Protein AF-A0A9X1U4R6-F1 (afdb_monomer_lite)

Organism: NCBI:txid2874475

Structure (mmCIF, N/CA/C/O backbone):
data_AF-A0A9X1U4R6-F1
#
_entry.id   AF-A0A9X1U4R6-F1
#
loop_
_atom_site.group_PDB
_atom_site.id
_atom_site.type_symbol
_atom_site.label_atom_id
_atom_site.label_alt_id
_atom_site.label_comp_id
_atom_site.label_asym_id
_atom_site.label_entity_id
_atom_site.label_seq_id
_atom_site.pdbx_PDB_ins_code
_atom_site.Cartn_x
_atom_site.Cartn_y
_atom_site.Cartn_z
_atom_site.occupancy
_atom_site.B_iso_or_equiv
_atom_site.auth_seq_id
_atom_site.auth_comp_id
_atom_site.auth_asym_id
_atom_site.auth_atom_id
_atom_site.pdbx_PDB_model_num
ATOM 1 N N . MET A 1 1 ? 9.382 10.122 -26.157 1.00 50.56 1 MET A N 1
ATOM 2 C CA . MET A 1 1 ? 9.409 9.016 -25.179 1.00 50.56 1 MET A CA 1
ATOM 3 C C . MET A 1 1 ? 8.234 8.113 -25.471 1.00 50.56 1 MET A C 1
ATOM 5 O O . MET A 1 1 ? 7.106 8.595 -25.455 1.00 50.56 1 MET A O 1
ATOM 9 N N . GLN A 1 2 ? 8.507 6.858 -25.805 1.00 62.34 2 GLN A N 1
ATOM 10 C CA . GLN A 1 2 ? 7.489 5.826 -25.971 1.00 62.34 2 GLN A CA 1
ATOM 11 C C . GLN A 1 2 ? 6.990 5.432 -24.575 1.00 62.34 2 GLN A C 1
ATOM 13 O O . GLN A 1 2 ? 7.774 5.403 -23.629 1.00 62.34 2 GLN A O 1
ATOM 18 N N . LYS A 1 3 ? 5.679 5.249 -24.412 1.00 69.75 3 LYS A N 1
ATOM 19 C CA . LYS A 1 3 ? 5.068 4.901 -23.126 1.00 69.75 3 LYS A CA 1
ATOM 20 C C . LYS A 1 3 ? 4.560 3.468 -23.223 1.00 69.75 3 LYS A C 1
ATOM 22 O O . LYS A 1 3 ? 3.550 3.242 -23.882 1.00 69.75 3 LYS A O 1
ATOM 27 N N . GLU A 1 4 ? 5.257 2.545 -22.575 1.00 75.94 4 GLU A N 1
ATOM 28 C CA . GLU A 1 4 ? 4.812 1.159 -22.400 1.00 75.94 4 GLU A CA 1
ATOM 29 C C . GLU A 1 4 ? 3.605 1.116 -21.450 1.00 75.94 4 GLU A C 1
ATOM 31 O O . GLU A 1 4 ? 3.568 1.809 -20.425 1.00 75.94 4 GLU A O 1
ATOM 36 N N . ILE A 1 5 ? 2.580 0.343 -21.811 1.00 83.56 5 ILE A N 1
ATOM 37 C CA . ILE A 1 5 ? 1.367 0.143 -21.009 1.00 83.56 5 ILE A CA 1
ATOM 38 C C . ILE A 1 5 ? 1.094 -1.353 -20.956 1.00 83.56 5 ILE A C 1
ATOM 40 O O . ILE A 1 5 ? 0.969 -1.997 -21.991 1.00 83.56 5 ILE A O 1
ATOM 44 N N . THR A 1 6 ? 0.930 -1.884 -19.747 1.00 90.38 6 THR A N 1
ATOM 45 C CA . THR A 1 6 ? 0.576 -3.286 -19.525 1.00 90.38 6 THR A CA 1
ATOM 46 C C . THR A 1 6 ? -0.601 -3.416 -18.560 1.00 90.38 6 THR A C 1
ATOM 48 O O . THR A 1 6 ? -0.971 -2.463 -17.869 1.00 90.38 6 THR A O 1
ATOM 51 N N . THR A 1 7 ? -1.235 -4.585 -18.544 1.00 91.25 7 THR A N 1
ATOM 52 C CA . THR A 1 7 ? -2.402 -4.898 -17.704 1.00 91.25 7 THR A CA 1
ATOM 53 C C . THR A 1 7 ? -2.328 -6.348 -17.229 1.00 91.25 7 THR A C 1
ATOM 55 O O . THR A 1 7 ? -1.627 -7.146 -17.839 1.00 91.25 7 THR A O 1
ATOM 58 N N . GLY A 1 8 ? -3.054 -6.710 -16.170 1.00 92.06 8 GLY A N 1
ATOM 59 C CA . GLY A 1 8 ? -3.158 -8.090 -15.686 1.00 92.06 8 GLY A CA 1
ATOM 60 C C . GLY A 1 8 ? -4.438 -8.293 -14.875 1.00 92.06 8 GLY A C 1
ATOM 61 O O . GLY A 1 8 ? -4.977 -7.334 -14.318 1.00 92.06 8 GLY A O 1
ATOM 62 N N . LYS A 1 9 ? -4.949 -9.528 -14.811 1.00 92.38 9 LYS A N 1
ATOM 63 C CA . LYS A 1 9 ? -6.157 -9.884 -14.041 1.00 92.38 9 LYS A CA 1
ATOM 64 C C . LYS A 1 9 ? -5.854 -10.139 -12.564 1.00 92.38 9 LYS A C 1
ATOM 66 O O . LYS A 1 9 ? -6.767 -10.158 -11.743 1.00 92.38 9 LYS A O 1
ATOM 71 N N . SER A 1 10 ? -4.581 -10.329 -12.227 1.00 90.62 10 SER A N 1
ATOM 72 C CA . SER A 1 10 ? -4.066 -10.440 -10.862 1.00 90.62 10 SER A CA 1
ATOM 73 C C . SER A 1 10 ? -2.808 -9.586 -10.692 1.00 90.62 10 SER A C 1
ATOM 75 O O . SER A 1 10 ? -2.174 -9.209 -11.675 1.00 90.62 10 SER A O 1
ATOM 77 N N . ILE A 1 11 ? -2.421 -9.304 -9.444 1.00 86.00 11 ILE A N 1
ATOM 78 C CA . ILE A 1 11 ? -1.169 -8.586 -9.152 1.00 86.00 11 ILE A CA 1
ATOM 79 C C . ILE A 1 11 ? 0.046 -9.363 -9.673 1.00 86.00 11 ILE A C 1
ATOM 81 O O . ILE A 1 11 ? 0.934 -8.761 -10.261 1.00 86.00 11 ILE A O 1
ATOM 85 N N . SER A 1 12 ? 0.070 -10.690 -9.517 1.00 88.19 12 SER A N 1
ATOM 86 C CA . SER A 1 12 ? 1.166 -11.529 -10.017 1.00 88.19 12 SER A CA 1
ATOM 87 C C . SER A 1 12 ? 1.288 -11.475 -11.540 1.00 88.19 12 SER A C 1
ATOM 89 O O . SER A 1 12 ? 2.385 -11.308 -12.057 1.00 88.19 12 SER A O 1
ATOM 91 N N . GLU A 1 13 ? 0.162 -11.559 -12.253 1.00 92.25 13 GLU A N 1
ATOM 92 C CA . GLU A 1 13 ? 0.140 -11.417 -13.713 1.00 92.25 13 GLU A CA 1
ATOM 93 C C . GLU A 1 13 ? 0.592 -10.017 -14.138 1.00 92.25 13 GLU A C 1
ATOM 95 O O . GLU A 1 13 ? 1.431 -9.888 -15.019 1.00 92.25 13 GLU A O 1
ATOM 100 N N . LEU A 1 14 ? 0.105 -8.966 -13.469 1.00 91.31 14 LEU A N 1
ATOM 101 C CA . LEU A 1 14 ? 0.518 -7.594 -13.754 1.00 91.31 14 LEU A CA 1
ATOM 102 C C . LEU A 1 14 ? 2.030 -7.404 -13.572 1.00 91.31 14 LEU A C 1
ATOM 104 O O . LEU A 1 14 ? 2.663 -6.781 -14.416 1.00 91.31 14 LEU A O 1
ATOM 108 N N . ILE A 1 15 ? 2.606 -7.934 -12.490 1.00 89.19 15 ILE A N 1
ATOM 109 C CA . ILE A 1 15 ? 4.046 -7.844 -12.214 1.00 89.19 15 ILE A CA 1
ATOM 110 C C . ILE A 1 15 ? 4.854 -8.553 -13.306 1.00 89.19 15 ILE A C 1
ATOM 112 O O . ILE A 1 15 ? 5.804 -7.970 -13.822 1.00 89.19 15 ILE A O 1
ATOM 116 N N . ASN A 1 16 ? 4.461 -9.768 -13.699 1.00 89.56 16 ASN A N 1
ATOM 117 C CA . ASN A 1 16 ? 5.132 -10.495 -14.780 1.00 89.56 16 ASN A CA 1
ATOM 118 C C . ASN A 1 16 ? 5.056 -9.723 -16.100 1.00 89.56 16 ASN A C 1
ATOM 120 O O . ASN A 1 16 ? 6.077 -9.520 -16.750 1.00 89.56 16 ASN A O 1
ATOM 124 N N . ASN A 1 17 ? 3.877 -9.200 -16.440 1.00 91.94 17 ASN A N 1
ATOM 125 C CA . ASN A 1 17 ? 3.700 -8.443 -17.673 1.00 91.94 17 ASN A CA 1
ATOM 126 C C . ASN A 1 17 ? 4.468 -7.106 -17.654 1.00 91.94 17 ASN A C 1
ATOM 128 O O . ASN A 1 17 ? 4.801 -6.588 -18.716 1.00 91.94 17 ASN A O 1
ATOM 132 N N . VAL A 1 18 ? 4.744 -6.526 -16.475 1.00 90.81 18 VAL A N 1
ATOM 133 C CA . VAL A 1 18 ? 5.654 -5.374 -16.334 1.00 90.81 18 VAL A CA 1
ATOM 134 C C . VAL A 1 18 ? 7.085 -5.791 -16.640 1.00 90.81 18 VAL A C 1
ATOM 136 O O . VAL A 1 18 ? 7.727 -5.097 -17.420 1.00 90.81 18 VAL A O 1
ATOM 139 N N . TYR A 1 19 ? 7.565 -6.906 -16.076 1.00 88.00 19 TYR A N 1
ATOM 140 C CA . TYR A 1 19 ? 8.916 -7.411 -16.345 1.00 88.00 19 TYR A CA 1
ATOM 141 C C . TYR A 1 19 ? 9.131 -7.679 -17.836 1.00 88.00 19 TYR A C 1
ATOM 143 O O . TYR A 1 19 ? 10.091 -7.160 -18.404 1.00 88.00 19 TYR A O 1
ATOM 151 N N . GLU A 1 20 ? 8.206 -8.398 -18.473 1.00 87.31 20 GLU A N 1
ATOM 152 C CA . GLU A 1 20 ? 8.260 -8.678 -19.912 1.00 87.31 20 GLU A CA 1
ATOM 153 C C . GLU A 1 20 ? 8.283 -7.381 -20.729 1.00 87.31 20 GLU A C 1
ATOM 155 O O . GLU A 1 20 ? 9.171 -7.187 -21.554 1.00 87.31 20 GLU A O 1
ATOM 160 N N . ALA A 1 21 ? 7.363 -6.446 -20.459 1.00 89.31 21 ALA A N 1
ATOM 161 C CA . ALA A 1 21 ? 7.317 -5.165 -21.166 1.00 89.31 21 ALA A CA 1
ATOM 162 C C . ALA A 1 21 ? 8.610 -4.350 -20.988 1.00 89.31 21 ALA A C 1
ATOM 164 O O . ALA A 1 21 ? 9.094 -3.737 -21.938 1.00 89.31 21 ALA A O 1
ATOM 165 N N . THR A 1 22 ? 9.199 -4.353 -19.787 1.00 87.38 22 THR A N 1
ATOM 166 C CA . THR A 1 22 ? 10.488 -3.691 -19.560 1.00 87.38 22 THR A CA 1
ATOM 167 C C . THR A 1 22 ? 11.637 -4.386 -20.282 1.00 87.38 22 THR A C 1
ATOM 169 O O . THR A 1 22 ? 12.472 -3.692 -20.847 1.00 87.38 22 THR A O 1
ATOM 172 N N . GLU A 1 23 ? 11.680 -5.719 -20.318 1.00 84.12 23 GLU A N 1
ATOM 173 C CA . GLU A 1 23 ? 12.708 -6.462 -21.056 1.00 84.12 23 GLU A CA 1
ATOM 174 C C . GLU A 1 23 ? 12.639 -6.146 -22.555 1.00 84.12 23 GLU A C 1
ATOM 176 O O . GLU A 1 23 ? 13.649 -5.760 -23.140 1.00 84.12 23 GLU A O 1
ATOM 181 N N . PHE A 1 24 ? 11.440 -6.176 -23.148 1.00 84.50 24 PHE A N 1
ATOM 182 C CA . PHE A 1 24 ? 11.237 -5.792 -24.548 1.00 84.50 24 PHE A CA 1
ATOM 183 C C . PHE A 1 24 ? 11.661 -4.349 -24.840 1.00 84.50 24 PHE A C 1
ATOM 185 O O . PHE A 1 24 ? 12.233 -4.081 -25.894 1.00 84.50 24 PHE A O 1
ATOM 192 N N . TYR A 1 25 ? 11.406 -3.416 -23.920 1.00 85.19 25 TYR A N 1
ATOM 193 C CA . TYR A 1 25 ? 11.777 -2.012 -24.104 1.00 85.19 25 TYR A CA 1
ATOM 194 C C . TYR A 1 25 ? 13.300 -1.794 -24.148 1.00 85.19 25 TYR A C 1
ATOM 196 O O . TYR A 1 25 ? 13.769 -0.898 -24.847 1.00 85.19 25 TYR A O 1
ATOM 204 N N . PHE A 1 26 ? 14.074 -2.597 -23.413 1.00 84.38 26 PHE A N 1
ATOM 205 C CA . PHE A 1 26 ? 15.532 -2.460 -23.309 1.00 84.38 26 PHE A CA 1
ATOM 206 C C . PHE A 1 26 ? 16.327 -3.457 -24.171 1.00 84.38 26 PHE A C 1
ATOM 208 O O . PHE A 1 26 ? 17.561 -3.436 -24.134 1.00 84.38 26 PHE A O 1
ATOM 215 N N . ASP A 1 27 ? 15.651 -4.293 -24.966 1.00 76.75 27 ASP A N 1
ATOM 216 C CA . ASP A 1 27 ? 16.267 -5.351 -25.783 1.00 76.75 27 ASP A CA 1
ATOM 217 C C . ASP A 1 27 ? 17.324 -4.796 -26.763 1.00 76.75 27 ASP A C 1
ATOM 219 O O . ASP A 1 27 ? 18.404 -5.367 -26.932 1.00 76.75 27 ASP A O 1
ATOM 223 N N . GLU A 1 28 ? 17.089 -3.605 -27.327 1.00 74.00 28 GLU A N 1
ATOM 224 C CA . GLU A 1 28 ? 18.035 -2.941 -28.240 1.00 74.00 28 GLU A CA 1
ATOM 225 C C . GLU A 1 28 ? 19.276 -2.349 -27.536 1.00 74.00 28 GLU A C 1
ATOM 227 O O . GLU A 1 28 ? 20.302 -2.125 -28.181 1.00 74.00 28 GLU A O 1
ATOM 232 N N . GLU A 1 29 ? 19.228 -2.113 -26.219 1.00 70.19 29 GLU A N 1
ATOM 233 C CA . GLU A 1 29 ? 20.297 -1.430 -25.472 1.00 70.19 29 GLU A CA 1
ATOM 234 C C . GLU A 1 29 ? 21.278 -2.387 -24.767 1.00 70.19 29 GLU A C 1
ATOM 236 O O . GLU A 1 29 ? 22.203 -1.938 -24.088 1.00 70.19 29 GLU A O 1
ATOM 241 N N . SER A 1 30 ? 21.146 -3.711 -24.934 1.00 69.19 30 SER A N 1
ATOM 242 C CA . SER A 1 30 ? 21.949 -4.743 -24.236 1.00 69.19 30 SER A CA 1
ATOM 243 C C . SER A 1 30 ? 21.897 -4.669 -22.698 1.00 69.19 30 SER A C 1
ATOM 245 O O . SER A 1 30 ? 22.756 -5.219 -22.000 1.00 69.19 30 SER A O 1
ATOM 247 N N . VAL A 1 31 ? 20.870 -4.011 -22.153 1.00 75.44 31 VAL A N 1
ATOM 248 C CA . VAL A 1 31 ? 20.639 -3.885 -20.712 1.00 75.44 31 VAL A CA 1
ATOM 249 C C . VAL A 1 31 ? 19.878 -5.118 -20.231 1.00 75.44 31 VAL A C 1
ATOM 251 O O . VAL A 1 31 ? 18.714 -5.314 -20.561 1.00 75.44 31 VAL A O 1
ATOM 254 N N . LYS A 1 32 ? 20.534 -5.957 -19.424 1.00 74.06 32 LYS A N 1
ATOM 255 C CA . LYS A 1 32 ? 19.866 -7.059 -18.720 1.00 74.06 32 LYS A CA 1
ATOM 256 C C . LYS A 1 32 ? 19.319 -6.551 -17.395 1.00 74.06 32 LYS A C 1
ATOM 258 O O . LYS A 1 32 ? 20.107 -6.215 -16.514 1.00 74.06 32 LYS A O 1
ATOM 263 N N . LEU A 1 33 ? 17.998 -6.517 -17.267 1.00 76.25 33 LEU A N 1
ATOM 264 C CA . LEU A 1 33 ? 17.322 -6.186 -16.016 1.00 76.25 33 LEU A CA 1
ATOM 265 C C . LEU A 1 33 ? 17.191 -7.430 -15.131 1.00 76.25 33 LEU A C 1
ATOM 267 O O . LEU A 1 33 ? 16.782 -8.497 -15.584 1.00 76.25 33 LEU A O 1
ATOM 271 N N . ASP A 1 34 ? 17.528 -7.286 -13.855 1.00 79.31 34 ASP A N 1
ATOM 272 C CA . ASP A 1 34 ? 17.228 -8.245 -12.798 1.00 79.31 34 ASP A CA 1
ATOM 273 C C . ASP A 1 34 ? 15.901 -7.861 -12.123 1.00 79.31 34 ASP A C 1
ATOM 275 O O . ASP A 1 34 ? 15.513 -6.692 -12.080 1.00 79.31 34 ASP A O 1
ATOM 279 N N . HIS A 1 35 ? 15.203 -8.826 -11.519 1.00 74.50 35 HIS A N 1
ATOM 280 C CA . HIS A 1 35 ? 13.987 -8.542 -10.754 1.00 74.50 35 HIS A CA 1
ATOM 281 C C . HIS A 1 35 ? 14.184 -7.474 -9.669 1.00 74.50 35 HIS A C 1
ATOM 283 O O . HIS A 1 35 ? 13.245 -6.741 -9.359 1.00 74.50 35 HIS A O 1
ATOM 289 N N . ARG A 1 36 ? 15.399 -7.370 -9.116 1.00 81.44 36 ARG A N 1
ATOM 290 C CA . ARG A 1 36 ? 15.796 -6.373 -8.110 1.00 81.44 36 ARG A CA 1
ATOM 291 C C . ARG A 1 36 ? 15.883 -4.947 -8.653 1.00 81.44 36 ARG A C 1
ATOM 293 O O . ARG A 1 36 ? 15.837 -4.012 -7.857 1.00 81.44 36 ARG A O 1
ATOM 300 N N . ASP A 1 37 ? 15.980 -4.778 -9.969 1.00 84.50 37 ASP A N 1
ATOM 301 C CA . ASP A 1 37 ? 16.049 -3.463 -10.612 1.00 84.50 37 ASP A CA 1
ATOM 302 C C . ASP A 1 37 ? 14.665 -2.805 -10.725 1.00 84.50 37 ASP A C 1
ATOM 304 O O . ASP A 1 37 ? 14.561 -1.601 -10.964 1.00 84.50 37 ASP A O 1
ATOM 308 N N . ILE A 1 38 ? 13.590 -3.569 -10.490 1.00 84.12 38 ILE A N 1
ATOM 309 C CA . ILE A 1 38 ? 12.214 -3.070 -10.485 1.00 84.12 38 ILE A CA 1
ATOM 310 C C . ILE A 1 38 ? 11.657 -3.116 -9.066 1.00 84.12 38 ILE A C 1
ATOM 312 O O . ILE A 1 38 ? 11.506 -4.174 -8.459 1.00 84.12 38 ILE A O 1
ATOM 316 N N . THR A 1 39 ? 11.306 -1.943 -8.541 1.00 85.31 39 THR A N 1
ATOM 317 C CA . THR A 1 39 ? 10.633 -1.812 -7.245 1.00 85.31 39 THR A CA 1
ATOM 318 C C . THR A 1 39 ? 9.188 -1.382 -7.449 1.00 85.31 39 THR A C 1
ATOM 320 O O . THR A 1 39 ? 8.911 -0.394 -8.128 1.00 85.31 39 THR A O 1
ATOM 323 N N . PHE A 1 40 ? 8.266 -2.101 -6.813 1.00 85.88 40 PHE A N 1
ATOM 324 C CA . PHE A 1 40 ? 6.851 -1.752 -6.789 1.00 85.88 40 PHE A CA 1
ATOM 325 C C . PHE A 1 40 ? 6.519 -1.001 -5.502 1.00 85.88 40 PHE A C 1
ATOM 327 O O . PHE A 1 40 ? 6.798 -1.470 -4.399 1.00 85.88 40 PHE A O 1
ATOM 334 N N . GLU A 1 41 ? 5.883 0.158 -5.644 1.00 87.75 41 GLU A N 1
ATOM 335 C CA . GLU A 1 41 ? 5.387 0.951 -4.524 1.00 87.75 41 GLU A CA 1
ATOM 336 C C . GLU A 1 41 ? 3.866 1.061 -4.589 1.00 87.75 41 GLU A C 1
ATOM 338 O O . GLU A 1 41 ? 3.277 1.221 -5.658 1.00 87.75 41 GLU A O 1
ATOM 343 N N . ILE A 1 42 ? 3.222 1.027 -3.424 1.00 89.19 42 ILE A N 1
ATOM 344 C CA . ILE A 1 42 ? 1.787 1.277 -3.328 1.00 89.19 42 ILE A CA 1
ATOM 345 C C . ILE A 1 42 ? 1.537 2.780 -3.397 1.00 89.19 42 ILE A C 1
ATOM 347 O O . ILE A 1 42 ? 2.031 3.555 -2.575 1.00 89.19 42 ILE A O 1
ATOM 351 N N . ASP A 1 43 ? 0.689 3.183 -4.338 1.00 91.56 43 ASP A N 1
ATOM 352 C CA . ASP A 1 43 ? 0.111 4.517 -4.341 1.00 91.56 43 ASP A CA 1
ATOM 353 C C . ASP A 1 43 ? -1.017 4.587 -3.301 1.00 91.56 43 ASP A C 1
ATOM 355 O O . ASP A 1 43 ? -2.166 4.208 -3.548 1.00 91.56 43 ASP A O 1
ATOM 359 N N . PHE A 1 44 ? -0.692 5.092 -2.110 1.00 92.81 44 PHE A N 1
ATOM 360 C CA . PHE A 1 44 ? -1.677 5.246 -1.041 1.00 92.81 44 PHE A CA 1
ATOM 361 C C . PHE A 1 44 ? -2.782 6.252 -1.369 1.00 92.81 44 P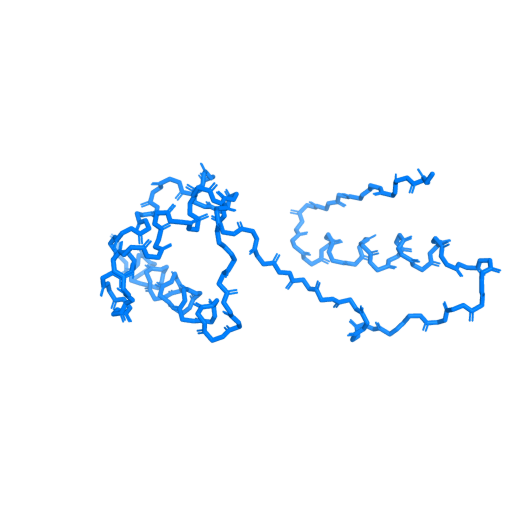HE A C 1
ATOM 363 O O . PHE A 1 44 ? -3.902 6.094 -0.880 1.00 92.81 44 PHE A O 1
ATOM 370 N N . GLN A 1 45 ? -2.515 7.257 -2.205 1.00 94.12 45 GLN A N 1
ATOM 371 C CA . GLN A 1 45 ? -3.566 8.165 -2.646 1.00 94.12 45 GLN A CA 1
ATOM 372 C C . GLN A 1 45 ? -4.610 7.389 -3.454 1.00 94.12 45 GLN A C 1
ATOM 374 O O . GLN A 1 45 ? -5.810 7.531 -3.203 1.00 94.12 45 GLN A O 1
ATOM 379 N N . GLN A 1 46 ? -4.176 6.568 -4.412 1.00 93.81 46 GLN A N 1
ATOM 380 C CA . GLN A 1 46 ? -5.089 5.743 -5.201 1.00 93.81 46 GLN A CA 1
ATOM 381 C C . GLN A 1 46 ? -5.782 4.688 -4.332 1.00 93.81 46 GLN A C 1
ATOM 383 O O . GLN A 1 46 ? -6.999 4.520 -4.430 1.00 93.81 46 GLN A O 1
ATOM 388 N N . PHE A 1 47 ? -5.034 4.035 -3.441 1.00 94.06 47 PHE A N 1
ATOM 389 C CA . PHE A 1 47 ? -5.550 3.018 -2.531 1.00 94.06 47 PHE A CA 1
ATOM 390 C C . PHE A 1 47 ? -6.725 3.538 -1.693 1.00 94.06 47 PHE A C 1
ATOM 392 O O . PHE A 1 47 ? -7.810 2.963 -1.747 1.00 94.06 47 PHE A O 1
ATOM 399 N N . PHE A 1 48 ? -6.560 4.658 -0.976 1.00 93.00 48 PHE A N 1
ATOM 400 C CA . PHE A 1 48 ? -7.629 5.211 -0.131 1.00 93.00 48 PHE A CA 1
ATOM 401 C C . PHE A 1 48 ? -8.794 5.799 -0.939 1.00 93.00 48 PHE A C 1
ATOM 403 O O . PHE A 1 48 ? -9.924 5.832 -0.454 1.00 93.00 48 PHE A O 1
ATOM 410 N N . LYS A 1 49 ? -8.556 6.246 -2.182 1.00 92.44 49 LYS A N 1
ATOM 411 C CA . LYS A 1 49 ? -9.637 6.662 -3.092 1.00 92.44 49 LYS A CA 1
ATOM 412 C C . LYS A 1 49 ? -10.505 5.482 -3.527 1.00 92.44 49 LYS A C 1
ATOM 414 O O . LYS A 1 49 ? -11.718 5.653 -3.667 1.00 92.44 49 LYS A O 1
ATOM 419 N N . PHE A 1 50 ? -9.893 4.322 -3.762 1.00 93.94 50 PHE A N 1
ATOM 420 C CA . PHE A 1 50 ? -10.581 3.112 -4.203 1.00 93.94 50 PHE A CA 1
ATOM 421 C C . PHE A 1 50 ? -11.249 2.384 -3.028 1.00 93.94 50 PHE 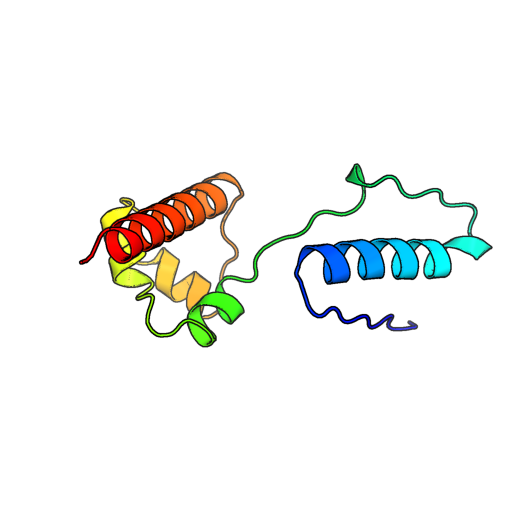A C 1
ATOM 423 O O . PHE A 1 50 ? -12.464 2.191 -3.022 1.00 93.94 50 PHE A O 1
ATOM 430 N N . TYR A 1 51 ? -10.488 2.067 -1.979 1.00 92.94 51 TYR A N 1
ATOM 431 C CA . TYR A 1 51 ? -10.961 1.369 -0.782 1.00 92.94 51 TYR A CA 1
ATOM 432 C C . TYR A 1 51 ? -11.513 2.342 0.265 1.00 92.94 51 TYR A C 1
ATOM 434 O O . TYR A 1 51 ? -11.019 2.417 1.388 1.00 92.94 51 TYR A O 1
ATOM 442 N N . LYS A 1 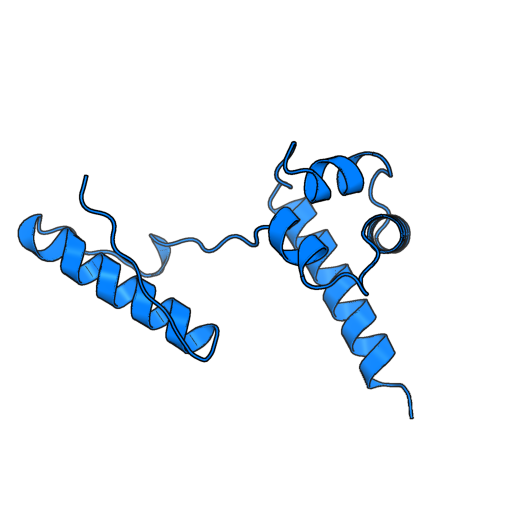52 ? -12.579 3.075 -0.083 1.00 90.56 52 LYS A N 1
ATOM 443 C CA . LYS A 1 52 ? -13.196 4.103 0.786 1.00 90.56 52 LYS A CA 1
ATOM 444 C C . LYS A 1 52 ? -13.665 3.586 2.151 1.00 90.56 52 LYS A C 1
ATOM 446 O O . LYS A 1 52 ? -13.820 4.375 3.076 1.00 90.56 52 LYS A O 1
ATOM 451 N N . VAL A 1 53 ? -13.906 2.278 2.263 1.00 92.31 53 VAL A N 1
ATOM 452 C CA . VAL A 1 53 ? -14.254 1.611 3.526 1.00 92.31 53 VAL A CA 1
ATOM 453 C C . VAL A 1 53 ? -13.120 1.702 4.554 1.00 92.31 53 VAL A C 1
ATOM 455 O O . VAL A 1 53 ? -13.374 1.741 5.754 1.00 92.31 53 VAL A O 1
ATOM 458 N N . ILE A 1 54 ? -11.868 1.799 4.098 1.00 92.00 54 ILE A N 1
ATOM 459 C CA . ILE A 1 54 ? -10.707 1.963 4.967 1.00 92.00 54 ILE A CA 1
ATOM 460 C C . ILE A 1 54 ? -10.531 3.452 5.260 1.00 92.00 54 ILE A C 1
ATOM 462 O O . ILE A 1 54 ? -10.043 4.229 4.437 1.00 92.00 54 ILE A O 1
ATOM 466 N N . ASN A 1 55 ? -10.902 3.857 6.471 1.00 91.44 55 ASN A N 1
ATOM 467 C CA . ASN A 1 55 ? -10.698 5.222 6.931 1.00 91.44 55 ASN A CA 1
ATOM 468 C C . ASN A 1 55 ? -9.218 5.452 7.290 1.00 91.44 55 ASN A C 1
ATOM 470 O O . ASN A 1 55 ? -8.710 4.900 8.266 1.00 91.44 55 ASN A O 1
ATOM 474 N N . ALA A 1 56 ? -8.535 6.304 6.519 1.00 92.62 56 ALA A N 1
ATOM 475 C CA . ALA A 1 56 ? -7.112 6.590 6.704 1.00 92.62 56 ALA A CA 1
ATOM 476 C C . ALA A 1 56 ? -6.778 7.201 8.079 1.00 92.62 56 ALA A C 1
ATOM 478 O O . ALA A 1 56 ? -5.718 6.911 8.631 1.00 92.62 56 ALA A O 1
ATOM 479 N N . ASN A 1 57 ? -7.669 8.023 8.647 1.00 92.19 57 ASN A N 1
ATOM 480 C CA . ASN A 1 57 ? -7.454 8.631 9.964 1.00 92.19 57 ASN A CA 1
ATOM 481 C C . ASN A 1 57 ? -7.570 7.585 11.076 1.00 92.19 57 ASN A C 1
ATOM 483 O O . ASN A 1 57 ? -6.711 7.532 11.950 1.00 92.19 57 ASN A O 1
ATOM 487 N N . PHE A 1 58 ? -8.583 6.721 11.002 1.00 92.44 58 PHE A N 1
ATOM 488 C CA . PHE A 1 58 ? -8.756 5.627 11.958 1.00 92.44 58 PHE A CA 1
ATOM 489 C C . PHE A 1 58 ? -7.597 4.626 11.890 1.00 92.44 58 PHE A C 1
ATOM 491 O O . PHE A 1 58 ? -7.039 4.245 12.916 1.00 92.44 58 PHE A O 1
ATOM 498 N N . LEU A 1 59 ? -7.173 4.247 10.679 1.00 94.62 59 LEU A N 1
ATOM 499 C CA . LEU A 1 59 ? -6.005 3.386 10.490 1.00 94.62 59 LEU A CA 1
ATOM 500 C C . LEU A 1 59 ? -4.754 3.999 11.131 1.00 94.62 59 LEU A C 1
ATOM 502 O O . LEU A 1 59 ? -3.995 3.302 11.801 1.00 94.62 59 LEU A O 1
ATOM 506 N N . ALA A 1 60 ? -4.546 5.302 10.947 1.00 93.19 60 ALA A N 1
ATOM 507 C CA . ALA A 1 60 ? -3.410 6.010 11.516 1.00 93.19 60 ALA A CA 1
ATOM 508 C C . ALA A 1 60 ? -3.429 6.045 13.043 1.00 93.19 60 ALA A C 1
ATOM 510 O O . ALA A 1 60 ? -2.382 5.865 13.657 1.00 93.19 60 ALA A O 1
ATOM 511 N N . GLU A 1 61 ? -4.598 6.234 13.649 1.00 92.94 61 GLU A N 1
ATOM 512 C CA . GLU A 1 61 ? -4.772 6.135 15.096 1.00 92.94 61 GLU A CA 1
ATOM 513 C C . GLU A 1 61 ? -4.436 4.723 15.593 1.00 92.94 61 GLU A C 1
ATOM 515 O O . GLU A 1 61 ? -3.581 4.577 16.467 1.00 92.94 61 GLU A O 1
ATOM 520 N N . LYS A 1 62 ? -5.005 3.685 14.961 1.00 91.56 62 LYS A N 1
ATOM 521 C CA . LYS A 1 62 ? -4.781 2.272 15.313 1.00 91.56 62 LYS A CA 1
ATOM 522 C C . LYS A 1 62 ? -3.299 1.895 15.297 1.00 91.56 62 LYS A C 1
ATOM 524 O O . LYS A 1 62 ? -2.828 1.197 16.189 1.00 91.56 62 LYS A O 1
ATOM 529 N N . ILE A 1 63 ? -2.546 2.377 14.307 1.00 94.56 63 ILE A N 1
ATOM 530 C CA . ILE A 1 63 ? -1.106 2.107 14.212 1.00 94.56 63 ILE A CA 1
ATOM 531 C C . ILE A 1 63 ? -0.258 3.109 15.016 1.00 94.56 63 ILE A C 1
ATOM 533 O O . ILE A 1 63 ? 0.959 2.963 15.075 1.00 94.56 63 ILE A O 1
ATOM 537 N N . GLY A 1 64 ? -0.821 4.147 15.637 1.00 93.00 64 GLY A N 1
ATOM 538 C CA . GLY A 1 64 ? -0.048 5.177 16.345 1.00 93.00 64 GLY A CA 1
ATOM 539 C C . GLY A 1 64 ? 0.825 6.015 15.400 1.00 93.00 64 GLY A C 1
ATOM 540 O O . GLY A 1 64 ? 2.032 6.179 15.606 1.00 93.00 64 GLY A O 1
ATOM 541 N N . MET A 1 65 ? 0.252 6.464 14.286 1.00 93.19 65 MET A N 1
ATOM 542 C CA . MET A 1 65 ? 0.839 7.414 13.341 1.00 93.19 65 MET A CA 1
ATOM 543 C C . MET A 1 65 ? 0.352 8.835 13.655 1.00 93.19 65 MET A C 1
ATOM 545 O O . MET A 1 65 ? -0.765 9.042 14.115 1.00 93.19 65 MET A O 1
ATOM 549 N N . ASN A 1 66 ? 1.188 9.842 13.386 1.00 90.38 66 ASN A N 1
ATOM 550 C CA . ASN A 1 66 ? 0.791 11.242 13.538 1.00 90.38 66 ASN A CA 1
ATOM 551 C C . ASN A 1 66 ? -0.446 11.568 12.677 1.00 90.38 66 ASN A C 1
ATOM 553 O O . ASN A 1 66 ? -0.414 11.368 11.464 1.00 90.38 66 ASN A O 1
ATOM 557 N N . ALA A 1 67 ? -1.477 12.154 13.292 1.00 81.94 67 ALA A N 1
ATOM 558 C CA . ALA A 1 67 ? -2.780 12.426 12.678 1.00 81.94 67 ALA A CA 1
ATOM 559 C C . ALA A 1 67 ? -2.756 13.360 11.448 1.00 81.94 67 ALA A C 1
ATOM 561 O O . ALA A 1 67 ? -3.721 13.408 10.692 1.00 81.94 67 ALA A O 1
ATOM 562 N N . THR A 1 68 ? -1.663 14.093 11.207 1.00 89.44 68 THR A N 1
ATOM 563 C CA . THR A 1 68 ? -1.521 14.965 10.024 1.00 89.44 68 THR A CA 1
ATOM 564 C C . THR A 1 68 ? -0.964 14.250 8.792 1.00 89.44 68 THR A C 1
ATOM 566 O O . THR A 1 68 ? -1.056 14.775 7.685 1.00 89.44 68 THR A O 1
ATOM 569 N N . LEU A 1 69 ? -0.349 13.075 8.952 1.00 90.75 69 LEU A N 1
ATOM 570 C CA . LEU A 1 69 ? 0.231 12.315 7.841 1.00 90.75 69 LEU A CA 1
ATOM 571 C C . LEU A 1 69 ? -0.817 11.666 6.917 1.00 90.75 69 LEU A C 1
ATOM 573 O O . LEU A 1 69 ? -0.636 11.761 5.703 1.00 90.75 69 LEU A O 1
ATOM 577 N N . PRO A 1 70 ? -1.917 11.073 7.421 1.00 87.88 70 PRO A N 1
ATOM 578 C CA . PRO A 1 70 ? -2.896 10.379 6.587 1.00 87.88 70 PRO A CA 1
ATOM 579 C C . PRO A 1 70 ? -3.547 11.303 5.570 1.00 87.88 70 PRO A C 1
ATOM 581 O O . PRO A 1 70 ? -3.619 10.959 4.395 1.00 87.88 70 PRO A O 1
ATOM 584 N N . SER A 1 71 ? -3.943 12.510 5.984 1.00 89.31 71 SER A N 1
ATOM 585 C CA . SER A 1 71 ? -4.526 13.497 5.072 1.00 89.31 71 SER A CA 1
ATOM 586 C C . SER A 1 71 ? -3.561 13.863 3.945 1.00 89.31 71 SER A C 1
ATOM 588 O O . SER A 1 71 ? -3.965 13.902 2.785 1.00 89.31 71 SER A O 1
ATOM 590 N N . ARG A 1 72 ? -2.267 14.029 4.252 1.00 92.69 72 ARG A N 1
ATOM 591 C CA . ARG A 1 72 ? -1.230 14.296 3.244 1.00 92.69 72 ARG A CA 1
ATOM 592 C C . ARG A 1 72 ? -1.040 13.127 2.278 1.00 92.69 72 ARG A C 1
ATOM 594 O O . ARG A 1 72 ? -0.784 13.376 1.104 1.00 92.69 72 ARG A O 1
ATOM 601 N N . TYR A 1 73 ? -1.166 11.884 2.746 1.00 93.00 73 TYR A N 1
ATOM 602 C CA . TYR A 1 73 ? -1.079 10.690 1.898 1.00 93.00 73 TYR A CA 1
ATOM 603 C C . TYR A 1 73 ? -2.307 10.550 0.996 1.00 93.00 73 TYR A C 1
ATOM 605 O O . TYR A 1 73 ? -2.160 10.401 -0.211 1.00 93.00 73 TYR A O 1
ATOM 613 N N . VAL A 1 74 ? -3.514 10.709 1.544 1.00 91.62 74 VAL A N 1
ATOM 614 C CA . VAL A 1 74 ? -4.777 10.687 0.781 1.00 91.62 74 VAL A CA 1
ATOM 615 C C . VAL A 1 74 ? -4.805 11.788 -0.288 1.00 91.62 74 VAL A C 1
ATOM 617 O O . VAL A 1 74 ? -5.274 11.581 -1.409 1.00 91.62 74 VAL A O 1
ATOM 620 N N . GLN A 1 75 ? -4.266 12.966 0.028 1.00 92.69 75 GLN A N 1
ATOM 621 C CA . GLN A 1 75 ? -4.170 14.091 -0.907 1.00 92.69 75 GLN A CA 1
ATOM 622 C C . GLN A 1 75 ? -2.996 13.964 -1.892 1.00 92.69 75 GLN A C 1
ATOM 624 O O . GLN A 1 75 ? -2.952 14.704 -2.871 1.00 92.69 75 GLN A O 1
ATOM 629 N N . GLY A 1 76 ? -2.071 13.022 -1.682 1.00 90.62 76 GLY A N 1
ATOM 630 C CA . GLY A 1 76 ? -0.880 12.849 -2.519 1.00 90.62 76 GLY A CA 1
ATOM 631 C C . GLY A 1 76 ? 0.199 13.921 -2.311 1.00 90.62 76 GLY A C 1
ATOM 632 O O . GLY A 1 76 ? 1.172 13.969 -3.054 1.00 90.62 76 GLY A O 1
ATOM 633 N N . HIS A 1 77 ? 0.072 14.776 -1.291 1.00 92.94 77 HIS A N 1
ATOM 634 C CA . HIS A 1 77 ? 1.064 15.811 -0.970 1.00 92.94 77 HIS A CA 1
ATOM 635 C C . HIS A 1 77 ? 2.353 15.251 -0.365 1.00 92.94 77 HIS A C 1
ATOM 637 O O . HIS A 1 77 ? 3.361 15.952 -0.282 1.00 92.94 77 HIS A O 1
ATOM 643 N N . LYS A 1 78 ? 2.323 14.007 0.117 1.00 91.25 78 LYS A N 1
ATOM 644 C CA . LYS A 1 78 ? 3.490 13.332 0.675 1.00 91.25 78 LYS A CA 1
ATOM 645 C C . LYS A 1 78 ? 3.451 11.851 0.318 1.00 91.25 78 LYS A C 1
ATOM 647 O O . LYS A 1 78 ? 2.388 11.245 0.364 1.00 91.25 78 LYS A O 1
ATOM 652 N N . LYS A 1 79 ? 4.617 11.264 0.050 1.00 91.19 79 LYS A N 1
ATOM 653 C CA . LYS A 1 79 ? 4.799 9.809 0.027 1.00 91.19 79 LYS A CA 1
ATOM 654 C C . LYS A 1 79 ? 5.340 9.325 1.383 1.00 91.19 79 LYS A C 1
ATOM 656 O O . LYS A 1 79 ? 6.198 10.003 1.964 1.00 91.19 79 LYS A O 1
ATOM 661 N N . PRO A 1 80 ? 4.824 8.224 1.950 1.00 92.75 80 PRO A N 1
ATOM 662 C CA . PRO A 1 80 ? 5.403 7.629 3.151 1.00 92.75 80 PRO A CA 1
ATOM 663 C C . PRO A 1 80 ? 6.818 7.102 2.883 1.00 92.75 80 PRO A C 1
ATOM 665 O O . PRO A 1 80 ? 7.148 6.718 1.768 1.00 92.75 80 PRO A O 1
ATOM 668 N N . SER A 1 81 ? 7.664 7.091 3.917 1.00 93.06 81 SER A N 1
ATOM 669 C CA . SER A 1 81 ? 8.936 6.361 3.860 1.00 93.06 81 SER A CA 1
ATOM 670 C C . SER A 1 81 ? 8.686 4.855 3.942 1.00 93.06 81 SER A C 1
ATOM 672 O O . SER A 1 81 ? 7.634 4.453 4.430 1.00 93.06 81 SER A O 1
ATOM 674 N N . ALA A 1 82 ? 9.671 4.024 3.587 1.00 92.00 82 ALA A N 1
ATOM 675 C CA . ALA A 1 82 ? 9.566 2.562 3.686 1.00 92.00 82 ALA A CA 1
ATOM 676 C C . ALA A 1 82 ? 9.027 2.083 5.051 1.00 92.00 82 ALA A C 1
ATOM 678 O O . ALA A 1 82 ? 8.058 1.332 5.109 1.00 92.00 82 ALA A O 1
ATOM 679 N N . LYS A 1 83 ? 9.558 2.628 6.156 1.00 93.56 83 LYS A N 1
ATOM 680 C CA . LYS A 1 83 ? 9.081 2.328 7.519 1.00 93.56 83 LYS A CA 1
ATOM 681 C C . LYS A 1 83 ? 7.613 2.713 7.746 1.00 93.56 83 LYS A C 1
ATOM 683 O O . LYS A 1 83 ? 6.897 2.030 8.467 1.00 93.56 83 LYS A O 1
ATOM 688 N N . GLN A 1 84 ? 7.164 3.837 7.186 1.00 93.75 84 GLN A N 1
ATOM 689 C CA . GLN A 1 84 ? 5.762 4.256 7.300 1.00 93.75 84 GLN A CA 1
ATOM 690 C C . GLN A 1 84 ? 4.859 3.404 6.406 1.00 93.75 84 GLN A C 1
ATOM 692 O O . GLN A 1 84 ? 3.780 3.029 6.844 1.00 93.75 84 GLN A O 1
ATOM 697 N N . THR A 1 85 ? 5.309 3.053 5.202 1.00 94.62 85 THR A N 1
ATOM 698 C CA . THR A 1 85 ? 4.612 2.141 4.289 1.00 94.62 85 THR A CA 1
ATOM 699 C C . THR A 1 85 ? 4.368 0.791 4.950 1.00 94.62 85 THR A C 1
ATOM 701 O O . THR A 1 85 ? 3.225 0.352 5.021 1.00 94.62 85 THR A O 1
ATOM 704 N N . GLU A 1 86 ? 5.407 0.176 5.516 1.00 94.75 86 GLU A N 1
ATOM 705 C CA . GLU A 1 86 ? 5.303 -1.095 6.240 1.00 94.75 86 GLU A CA 1
ATOM 706 C C . GLU A 1 86 ? 4.297 -1.004 7.394 1.00 94.75 86 GLU A C 1
ATOM 708 O O . GLU A 1 86 ? 3.422 -1.856 7.544 1.00 94.75 86 GLU A O 1
ATOM 713 N N . LYS A 1 87 ? 4.355 0.086 8.164 1.00 95.44 87 LYS A N 1
ATOM 714 C CA . LYS A 1 87 ? 3.437 0.341 9.275 1.00 95.44 87 LYS A CA 1
ATOM 715 C C . LYS A 1 87 ? 1.976 0.465 8.822 1.00 95.44 87 LYS A C 1
ATOM 717 O O . LYS A 1 87 ? 1.085 -0.061 9.484 1.00 95.44 87 LYS A O 1
ATOM 722 N N . ILE A 1 88 ? 1.727 1.143 7.699 1.00 95.25 88 ILE A N 1
ATOM 723 C CA . ILE A 1 88 ? 0.388 1.270 7.105 1.00 95.25 88 ILE A CA 1
ATOM 724 C C . ILE A 1 88 ? -0.114 -0.101 6.638 1.00 95.25 88 ILE A C 1
ATOM 726 O O . ILE A 1 88 ? -1.244 -0.468 6.951 1.00 95.25 88 ILE A O 1
ATOM 730 N N . LEU A 1 89 ? 0.723 -0.871 5.936 1.00 95.44 89 LEU A N 1
ATOM 731 C CA . LEU A 1 89 ? 0.356 -2.196 5.427 1.00 95.44 89 LEU A CA 1
ATOM 732 C C . LEU A 1 89 ? 0.068 -3.188 6.548 1.00 95.44 89 LEU A C 1
ATOM 734 O O . LEU A 1 89 ? -0.930 -3.898 6.489 1.00 95.44 89 LEU A O 1
ATOM 738 N N . SER A 1 90 ? 0.886 -3.181 7.600 1.00 95.88 90 SER A N 1
ATOM 739 C CA . SER A 1 90 ? 0.657 -3.973 8.808 1.00 95.88 90 SER A CA 1
ATOM 740 C C . SER A 1 90 ? -0.723 -3.686 9.415 1.00 95.88 90 SER A C 1
ATOM 742 O O . SER A 1 90 ? -1.488 -4.616 9.668 1.00 95.88 90 SER A O 1
ATOM 744 N N . GLY A 1 91 ? -1.099 -2.408 9.550 1.00 95.19 91 GLY A N 1
ATOM 745 C CA . GLY A 1 91 ? -2.425 -2.032 10.045 1.00 95.19 91 GLY A CA 1
ATOM 746 C C . GLY A 1 91 ? -3.574 -2.445 9.118 1.00 95.19 91 GLY A C 1
ATOM 747 O O . GLY A 1 91 ? -4.618 -2.874 9.602 1.00 95.19 91 GLY A O 1
ATOM 748 N N . ILE A 1 92 ? -3.389 -2.366 7.794 1.00 95.38 92 ILE A N 1
ATOM 749 C CA . ILE A 1 92 ? -4.384 -2.840 6.815 1.00 95.38 92 ILE A CA 1
ATOM 750 C C . ILE A 1 92 ? -4.575 -4.354 6.932 1.00 95.38 92 ILE A C 1
ATOM 752 O O . ILE A 1 92 ? -5.712 -4.815 6.986 1.00 95.38 92 ILE A O 1
ATOM 756 N N . HIS A 1 93 ? -3.487 -5.124 7.006 1.00 95.12 93 HIS A N 1
ATOM 757 C CA . HIS A 1 93 ? -3.556 -6.577 7.167 1.00 95.12 93 HIS A CA 1
ATOM 758 C C . HIS A 1 93 ? -4.226 -6.971 8.483 1.00 95.12 93 HIS A C 1
ATOM 760 O O . HIS A 1 93 ? -5.056 -7.874 8.485 1.00 95.12 93 HIS A O 1
ATOM 766 N N . GLN A 1 94 ? -3.931 -6.265 9.579 1.00 94.94 94 GLN A N 1
ATOM 767 C CA . GLN A 1 94 ? -4.590 -6.499 10.861 1.00 94.94 94 GLN A CA 1
ATOM 768 C C . GLN A 1 94 ? -6.104 -6.275 10.769 1.00 94.94 94 GLN A C 1
ATOM 770 O O . GLN A 1 94 ? -6.868 -7.114 11.228 1.00 94.94 94 GLN A O 1
ATOM 775 N N . ILE A 1 95 ? -6.547 -5.177 10.147 1.00 93.81 95 ILE A N 1
ATOM 776 C CA . ILE A 1 95 ? -7.980 -4.922 9.929 1.00 93.81 95 ILE A CA 1
ATOM 777 C C . ILE A 1 95 ? -8.591 -6.0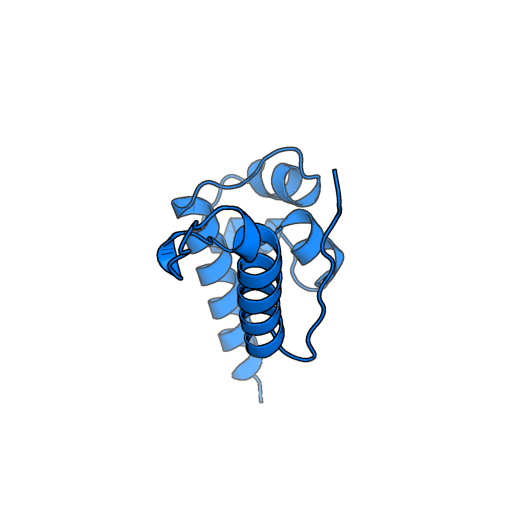20 9.050 1.00 93.81 95 ILE A C 1
ATOM 779 O O . ILE A 1 95 ? -9.678 -6.502 9.342 1.00 93.81 95 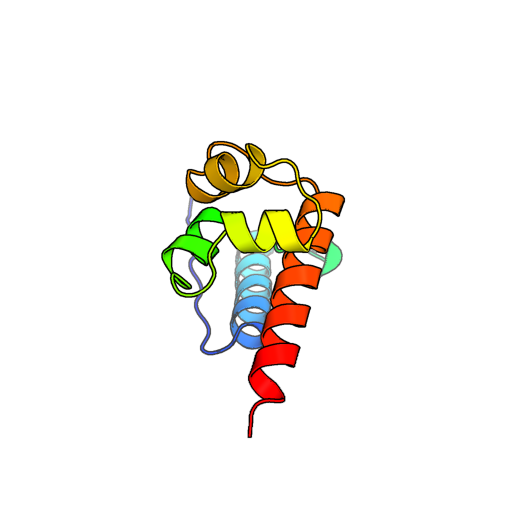ILE A O 1
ATOM 783 N N . GLY A 1 96 ? -7.897 -6.436 7.988 1.00 93.94 96 GLY A N 1
ATOM 784 C CA . GLY A 1 96 ? -8.348 -7.530 7.128 1.00 93.94 96 GLY A CA 1
ATOM 785 C C . GLY A 1 96 ? -8.551 -8.840 7.893 1.00 93.94 96 GLY A C 1
ATOM 786 O O . GLY A 1 96 ? -9.563 -9.502 7.686 1.00 93.94 96 GLY A O 1
ATOM 787 N N . GLN A 1 97 ? -7.631 -9.173 8.803 1.00 95.75 97 GLN A N 1
ATOM 788 C CA . GLN A 1 97 ? -7.732 -10.342 9.677 1.00 95.75 97 GLN A CA 1
ATOM 789 C C . GLN A 1 97 ? -8.890 -10.212 10.677 1.00 95.75 97 GLN A C 1
ATOM 791 O O . GLN A 1 97 ? -9.692 -11.126 10.808 1.00 95.75 97 GLN A O 1
ATOM 796 N N . GLU A 1 98 ? -9.032 -9.056 11.332 1.00 94.12 98 GLU A N 1
ATOM 797 C CA . GLU A 1 98 ? -10.147 -8.791 12.255 1.00 94.12 98 GLU A CA 1
ATOM 798 C C . GLU A 1 98 ? -11.508 -8.954 11.563 1.00 94.12 98 GLU A C 1
ATOM 800 O O . GLU A 1 98 ? -12.448 -9.462 12.163 1.00 94.12 98 GLU A O 1
ATOM 805 N N . LEU A 1 99 ? -11.617 -8.539 10.296 1.00 93.81 99 LEU A N 1
ATOM 806 C CA . LEU A 1 99 ?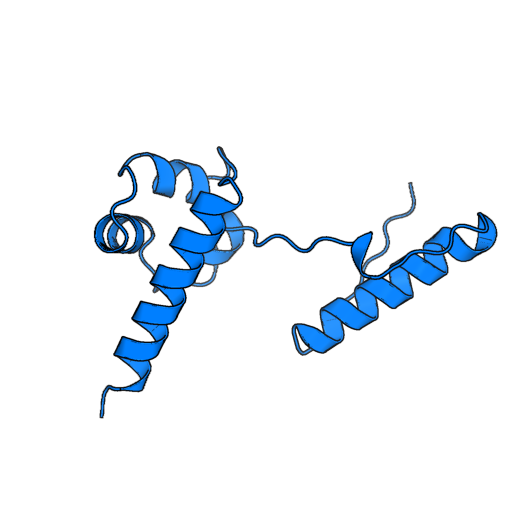 -12.841 -8.673 9.506 1.00 93.81 99 LEU A CA 1
ATOM 807 C C . LEU A 1 99 ? -13.094 -10.107 9.024 1.00 93.81 99 LEU A C 1
ATOM 809 O O . LEU A 1 99 ? -14.251 -10.506 8.931 1.00 93.81 99 LEU A O 1
ATOM 813 N N . SER A 1 100 ? -12.047 -10.868 8.692 1.00 95.75 100 SER A N 1
ATOM 814 C CA . SER A 1 100 ? -12.190 -12.251 8.217 1.00 95.75 100 SER A CA 1
ATOM 815 C C . SER A 1 100 ? -12.575 -13.231 9.327 1.00 95.75 100 SER A C 1
ATOM 817 O O . SER A 1 100 ? -13.113 -14.296 9.038 1.00 95.75 100 SER A O 1
ATOM 819 N N . GLU A 1 101 ? -12.327 -12.864 10.584 1.00 96.69 101 GLU A N 1
ATOM 820 C CA . GLU A 1 101 ? -12.690 -13.632 11.779 1.00 96.69 101 GLU A CA 1
ATOM 821 C C . GLU A 1 101 ? -14.142 -13.401 12.241 1.00 96.69 101 GLU A C 1
ATOM 823 O O . GLU A 1 101 ? -14.590 -14.023 13.207 1.00 96.69 101 GLU A O 1
ATOM 828 N N . ILE A 1 102 ? -14.896 -12.520 11.573 1.00 92.81 102 ILE A N 1
ATOM 829 C CA . ILE A 1 102 ? -16.311 -12.277 11.883 1.00 92.81 102 ILE A CA 1
ATOM 830 C C . ILE A 1 102 ? -17.166 -13.417 11.302 1.00 92.81 102 ILE A C 1
ATOM 832 O O . ILE A 1 102 ? -17.083 -13.706 10.110 1.00 92.81 102 ILE A O 1
ATOM 836 N N . ASN A 1 103 ? -17.989 -14.035 12.160 1.00 67.44 103 ASN A N 1
ATOM 837 C CA . ASN A 1 103 ? -18.900 -15.147 11.835 1.00 67.44 103 ASN A CA 1
ATOM 838 C C . ASN A 1 103 ? -20.070 -14.747 10.929 1.00 67.44 103 ASN A C 1
ATOM 840 O O . ASN A 1 103 ? -20.770 -13.767 11.282 1.00 67.44 103 ASN A O 1
#

Sequence (103 aa):
MQKEITTGKSISELINNVYEATEFYFDEESVKLDHRDITFEIDFQQFFKFYKVINANFLAEKIGMNATLPSRYVQGHKKPSAKQTEKILSGIHQIGQELSEIN

pLDDT: mean 88.53, std 8.07, range [50.56, 96.69]

Foldseek 3Di:
DDDDDDDDPDPVRRLVRVVVSVCVVCVVVPDDDDSVNDDDDDQLLVVCVVPVVDDQQVLCVVLVHDNVVSVCSVVVVDDDDPVVRVSSVVSVVVVVVVVVPDD

Secondary structure (DSSP, 8-state):
--------SSHHHHHHHHHHHHHHHHGGGT----GGG------HHHHHHH-TTS-HHHHHHHTT--TTHHHHHHTTS-PPPHHHHHHHHHHHHHHHHHHHT--

Radius of gyration: 17.36 Å; chains: 1; bounding box: 41×31×45 Å